Protein AF-A0A538G4B0-F1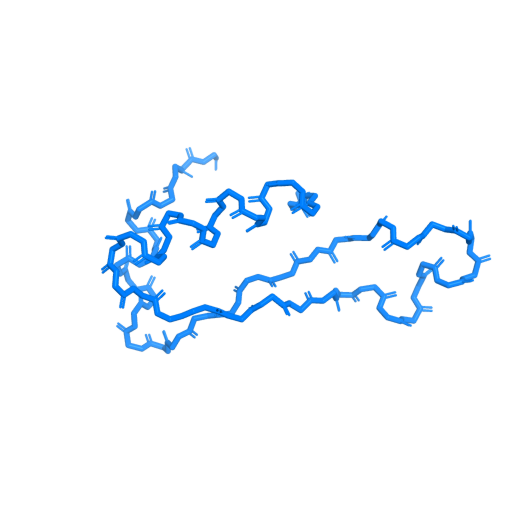 (afdb_monomer_lite)

pLDDT: mean 77.22, std 16.43, range [44.94, 94.62]

Structure (mmCIF, N/CA/C/O backbone):
data_AF-A0A538G4B0-F1
#
_entry.id   AF-A0A538G4B0-F1
#
loop_
_atom_site.group_PDB
_atom_site.id
_atom_site.type_symbol
_atom_site.label_atom_id
_atom_site.label_alt_id
_atom_site.label_comp_id
_atom_site.label_asym_id
_atom_site.label_entity_id
_atom_site.label_seq_id
_atom_site.pdbx_PDB_ins_code
_atom_site.Cartn_x
_atom_site.Cartn_y
_atom_site.Cartn_z
_atom_site.occupancy
_atom_site.B_iso_or_equiv
_atom_site.auth_seq_id
_atom_site.auth_comp_id
_atom_site.auth_asym_id
_atom_site.auth_atom_id
_atom_site.pdbx_PDB_model_num
ATOM 1 N N . MET A 1 1 ? -2.001 -0.317 -15.080 1.00 53.81 1 MET A N 1
ATOM 2 C CA . MET A 1 1 ? -0.890 -1.092 -14.479 1.00 53.81 1 MET A CA 1
ATOM 3 C C . MET A 1 1 ? 0.058 -0.069 -13.893 1.00 53.81 1 MET A C 1
ATOM 5 O O . MET A 1 1 ? 0.567 0.707 -14.694 1.00 53.81 1 MET A O 1
ATOM 9 N N . PRO A 1 2 ? 0.217 0.009 -12.562 1.00 60.28 2 PRO A N 1
ATOM 10 C CA . PRO A 1 2 ? 0.945 1.111 -11.956 1.00 60.28 2 PRO A CA 1
ATOM 11 C C . PRO A 1 2 ? 2.423 1.062 -12.355 1.00 60.28 2 PRO A C 1
ATOM 13 O O . PRO A 1 2 ? 3.067 0.011 -12.307 1.00 60.28 2 PRO A O 1
ATOM 16 N N . SER A 1 3 ? 2.933 2.209 -12.781 1.00 71.31 3 SER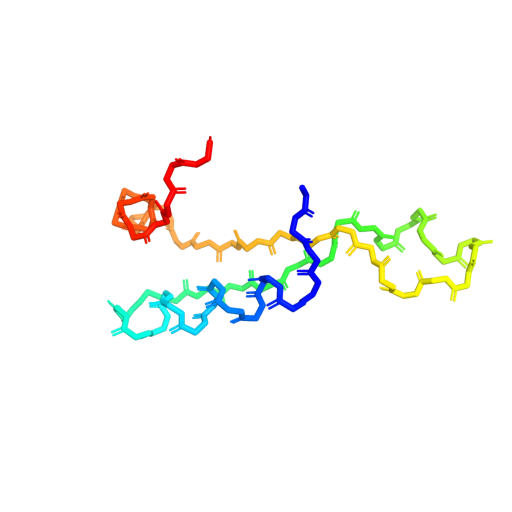 A N 1
ATOM 17 C CA . SER A 1 3 ? 4.354 2.501 -12.948 1.00 71.31 3 SER A CA 1
ATOM 18 C C . SER A 1 3 ? 5.045 2.630 -11.583 1.00 71.31 3 SER A C 1
ATOM 20 O O . SER A 1 3 ? 4.391 2.774 -10.550 1.00 71.31 3 SER A O 1
ATOM 22 N N . GLU A 1 4 ? 6.380 2.620 -11.548 1.00 74.38 4 GLU A N 1
ATOM 23 C CA . GLU A 1 4 ? 7.139 2.806 -10.297 1.00 74.38 4 GLU A CA 1
ATOM 24 C C . GLU A 1 4 ? 6.797 4.122 -9.573 1.00 74.38 4 GLU A C 1
ATOM 26 O O . GLU A 1 4 ? 6.770 4.166 -8.340 1.00 74.38 4 GLU A O 1
ATOM 31 N N . ALA A 1 5 ? 6.493 5.182 -10.329 1.00 80.12 5 ALA A N 1
ATOM 32 C CA . ALA A 1 5 ? 6.085 6.471 -9.779 1.00 80.12 5 ALA A CA 1
ATOM 33 C C . ALA A 1 5 ? 4.704 6.393 -9.108 1.00 80.12 5 ALA A C 1
ATOM 35 O O . ALA A 1 5 ? 4.543 6.843 -7.974 1.00 80.12 5 ALA A O 1
ATOM 36 N N . GLU A 1 6 ? 3.728 5.759 -9.764 1.00 81.00 6 GLU A N 1
ATOM 37 C CA . GLU A 1 6 ? 2.394 5.535 -9.191 1.00 81.00 6 GLU A CA 1
ATOM 38 C C . GLU A 1 6 ? 2.465 4.627 -7.960 1.00 81.00 6 GLU A C 1
ATOM 40 O O . GLU A 1 6 ? 1.836 4.910 -6.945 1.00 81.00 6 GLU A O 1
ATOM 45 N N . ALA A 1 7 ? 3.291 3.582 -7.994 1.00 83.56 7 ALA A N 1
ATOM 46 C CA . ALA A 1 7 ? 3.495 2.699 -6.851 1.00 83.56 7 ALA A CA 1
ATOM 47 C C . ALA A 1 7 ? 4.129 3.416 -5.656 1.00 83.56 7 ALA A C 1
ATOM 49 O O . ALA A 1 7 ? 3.722 3.187 -4.519 1.00 83.56 7 ALA A O 1
ATOM 50 N N . THR A 1 8 ? 5.080 4.317 -5.904 1.00 86.44 8 THR A N 1
ATOM 51 C CA . THR A 1 8 ? 5.656 5.165 -4.851 1.00 86.44 8 THR A CA 1
ATOM 52 C C . THR A 1 8 ? 4.579 6.050 -4.225 1.00 86.44 8 THR A C 1
ATOM 54 O O . THR A 1 8 ? 4.466 6.100 -3.003 1.00 86.44 8 THR A O 1
ATOM 57 N N . MET A 1 9 ? 3.734 6.679 -5.048 1.00 88.38 9 MET A N 1
ATOM 58 C CA . MET A 1 9 ? 2.635 7.525 -4.573 1.00 88.38 9 MET A CA 1
ATOM 59 C C . MET A 1 9 ? 1.614 6.734 -3.742 1.00 88.38 9 MET A C 1
ATOM 61 O O . MET A 1 9 ? 1.230 7.171 -2.657 1.00 88.38 9 MET A O 1
ATOM 65 N N . VAL A 1 10 ? 1.233 5.539 -4.202 1.00 88.94 10 VAL A N 1
ATOM 66 C CA . VAL A 1 10 ? 0.341 4.628 -3.470 1.00 88.94 10 VAL A CA 1
ATOM 67 C C . VAL A 1 10 ? 0.947 4.208 -2.131 1.00 88.94 10 VAL A C 1
ATOM 69 O O . VAL A 1 10 ? 0.249 4.210 -1.120 1.00 88.94 10 VAL A O 1
ATOM 72 N N . ARG A 1 11 ? 2.247 3.894 -2.079 1.00 90.06 11 ARG A N 1
ATOM 73 C CA . ARG A 1 11 ? 2.912 3.536 -0.815 1.00 90.06 11 ARG A CA 1
ATOM 74 C C . ARG A 1 11 ? 2.932 4.682 0.173 1.00 90.06 11 ARG A C 1
ATOM 76 O O . ARG A 1 11 ? 2.619 4.452 1.334 1.00 90.06 11 ARG A O 1
ATOM 83 N N . SER A 1 12 ? 3.249 5.894 -0.278 1.00 91.06 12 SER A N 1
ATOM 84 C CA . SER A 1 12 ? 3.216 7.073 0.590 1.00 91.06 12 SER A CA 1
ATOM 85 C C . SER A 1 12 ? 1.814 7.333 1.143 1.00 91.06 12 SER A C 1
ATOM 87 O O . SER A 1 12 ? 1.675 7.710 2.305 1.00 91.06 12 SER A O 1
ATOM 89 N N . LEU A 1 13 ? 0.768 7.088 0.347 1.00 92.12 13 LEU A N 1
ATOM 90 C CA . LEU A 1 13 ? -0.615 7.206 0.808 1.00 92.12 13 LEU A CA 1
ATOM 91 C C . LEU A 1 13 ? -0.943 6.167 1.890 1.00 92.12 13 LEU A C 1
ATOM 93 O O . LEU A 1 13 ? -1.446 6.532 2.951 1.00 92.12 13 LEU A O 1
ATOM 97 N N . LEU A 1 14 ? -0.612 4.895 1.652 1.00 92.25 14 LEU A N 1
ATOM 98 C CA . LEU A 1 14 ? -0.828 3.813 2.619 1.00 92.25 14 LEU A CA 1
ATOM 99 C C . LEU A 1 14 ? -0.041 4.049 3.915 1.00 92.25 14 LEU A C 1
ATOM 101 O O . LEU A 1 14 ? -0.599 3.924 5.003 1.00 92.25 14 LEU A O 1
ATOM 105 N N . GLU A 1 15 ? 1.214 4.481 3.806 1.00 93.19 15 GLU A N 1
ATOM 106 C CA . GLU A 1 15 ? 2.063 4.818 4.951 1.00 93.19 15 GLU A CA 1
ATOM 107 C C . GLU A 1 15 ? 1.472 5.968 5.778 1.00 93.19 15 GLU A C 1
ATOM 109 O O . GLU A 1 15 ? 1.427 5.881 7.004 1.00 93.19 15 GLU A O 1
ATOM 114 N N . SER A 1 16 ? 0.933 7.009 5.129 1.00 93.56 16 SER A N 1
ATOM 115 C CA . SER A 1 16 ? 0.271 8.124 5.826 1.00 93.56 16 SER A CA 1
ATOM 116 C C . SER A 1 16 ? -0.979 7.700 6.608 1.00 93.56 16 SER A C 1
ATOM 118 O O . SER A 1 16 ? -1.338 8.342 7.594 1.00 93.56 16 SER A O 1
ATOM 120 N N . ALA A 1 17 ? -1.610 6.594 6.202 1.00 91.44 17 ALA A N 1
ATOM 121 C CA . ALA A 1 17 ? -2.738 5.977 6.891 1.00 91.44 17 ALA A CA 1
ATOM 122 C C . ALA A 1 17 ? -2.311 4.909 7.919 1.00 91.44 17 ALA A C 1
ATOM 124 O O . ALA A 1 17 ? -3.168 4.279 8.537 1.00 91.44 17 ALA A O 1
ATOM 125 N N . GLY A 1 18 ? -1.005 4.693 8.111 1.00 92.94 18 GLY A N 1
ATOM 126 C CA . GLY A 1 18 ? -0.465 3.681 9.021 1.00 92.94 18 GLY A CA 1
ATOM 127 C C . GLY A 1 18 ? -0.539 2.248 8.488 1.00 92.94 18 GLY A C 1
ATOM 128 O O . GLY A 1 18 ? -0.358 1.310 9.261 1.00 92.94 18 GLY A O 1
ATOM 129 N N . ILE A 1 19 ? -0.794 2.067 7.190 1.00 94.62 19 ILE A N 1
ATOM 130 C CA . ILE A 1 19 ? -0.901 0.754 6.548 1.00 94.62 19 ILE A CA 1
ATOM 131 C C . ILE A 1 19 ? 0.469 0.339 6.012 1.00 94.62 19 ILE A C 1
ATOM 133 O O . ILE A 1 19 ? 1.054 0.984 5.137 1.00 94.62 19 ILE A O 1
ATOM 137 N N . GLU A 1 20 ? 0.972 -0.786 6.513 1.00 92.12 20 GLU A N 1
ATOM 138 C CA . GLU A 1 20 ? 2.233 -1.356 6.054 1.00 92.12 20 GLU A CA 1
ATOM 139 C C . GLU A 1 20 ? 2.080 -1.952 4.645 1.00 92.12 20 GLU A C 1
ATOM 141 O O . GLU A 1 20 ? 1.156 -2.722 4.370 1.00 92.12 20 GLU A O 1
ATOM 146 N N . SER A 1 21 ? 3.004 -1.611 3.740 1.00 90.94 21 SER A N 1
ATOM 147 C CA . SER A 1 21 ? 2.952 -2.062 2.348 1.00 90.94 21 SER A CA 1
ATOM 148 C C . SER A 1 21 ? 4.320 -2.427 1.765 1.00 90.94 21 SER A C 1
ATOM 150 O O . SER A 1 21 ? 5.331 -1.758 1.998 1.00 90.94 21 SER A O 1
ATOM 152 N N . THR A 1 22 ? 4.346 -3.490 0.957 1.00 89.81 22 THR A N 1
ATOM 153 C CA . THR A 1 22 ? 5.536 -3.989 0.251 1.00 89.81 22 THR A CA 1
ATOM 154 C C . THR A 1 22 ? 5.363 -3.848 -1.256 1.00 89.81 22 THR A C 1
ATOM 156 O O . THR A 1 22 ? 4.365 -4.296 -1.814 1.00 89.81 22 THR A O 1
ATOM 159 N N . GLN A 1 23 ? 6.358 -3.270 -1.930 1.00 85.75 23 GLN A N 1
ATOM 160 C CA . GLN A 1 23 ? 6.408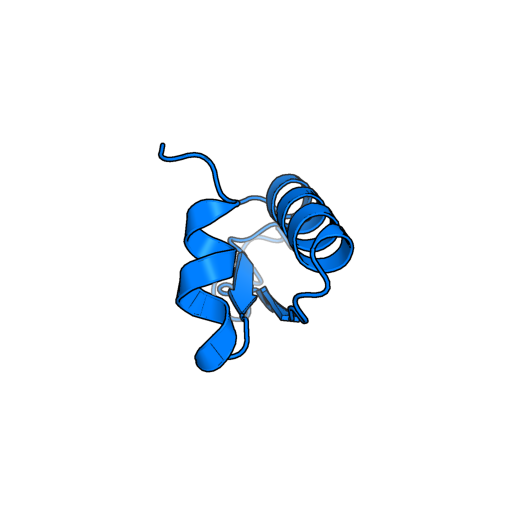 -3.228 -3.390 1.00 85.75 23 GLN A CA 1
ATOM 161 C C . GLN A 1 23 ? 7.073 -4.488 -3.938 1.00 85.75 23 GLN A C 1
ATOM 163 O O . GLN A 1 23 ? 8.148 -4.877 -3.477 1.00 85.75 23 GLN A O 1
ATOM 168 N N . ARG A 1 24 ? 6.475 -5.092 -4.961 1.00 82.44 24 ARG A N 1
ATOM 169 C CA . ARG A 1 24 ? 7.036 -6.239 -5.673 1.00 82.44 24 ARG A CA 1
ATOM 170 C C . ARG A 1 24 ? 6.952 -6.013 -7.175 1.00 82.44 24 ARG A C 1
ATOM 172 O O . ARG A 1 24 ? 5.875 -5.783 -7.705 1.00 82.44 24 ARG A O 1
ATOM 179 N N . SER A 1 25 ? 8.068 -6.124 -7.886 1.00 74.00 25 SER A N 1
ATOM 180 C CA . SER A 1 25 ? 8.046 -6.114 -9.352 1.00 74.00 25 SER A CA 1
ATOM 181 C C . SER A 1 25 ? 7.426 -7.410 -9.873 1.00 74.00 25 SER A C 1
ATOM 183 O O . SER A 1 25 ? 7.878 -8.502 -9.518 1.00 74.00 25 SER A O 1
ATOM 185 N N . THR A 1 26 ? 6.412 -7.312 -10.735 1.00 66.12 26 THR A N 1
ATOM 186 C CA . THR A 1 26 ? 5.769 -8.495 -11.340 1.00 66.12 26 THR A CA 1
ATOM 187 C C . THR A 1 26 ? 6.551 -9.036 -12.533 1.00 66.12 26 THR A C 1
ATOM 189 O O . THR A 1 26 ? 6.331 -10.162 -12.972 1.00 66.12 26 THR A O 1
ATOM 192 N N . SER A 1 27 ? 7.516 -8.263 -13.036 1.00 57.94 27 SER A N 1
ATOM 193 C CA . SER A 1 27 ? 8.241 -8.531 -14.279 1.00 57.94 27 SER A CA 1
ATOM 194 C C . SER A 1 27 ? 9.637 -9.146 -14.111 1.00 57.94 27 SER A C 1
ATOM 196 O O . SER A 1 27 ? 10.394 -9.132 -15.084 1.00 57.94 27 SER A O 1
ATOM 198 N N . PHE A 1 28 ? 9.990 -9.717 -12.946 1.00 52.56 28 PHE A N 1
ATOM 199 C CA . PHE A 1 28 ? 11.357 -10.218 -12.680 1.00 52.56 28 PHE A CA 1
ATOM 200 C C . PHE A 1 28 ? 11.883 -11.221 -13.738 1.00 52.56 28 PHE A C 1
ATOM 202 O O . PHE A 1 28 ? 13.089 -11.386 -13.869 1.00 52.56 28 PHE A O 1
ATOM 209 N N . GLY A 1 29 ? 11.012 -11.839 -14.551 1.00 48.81 29 GLY A N 1
ATOM 210 C CA . GLY A 1 29 ? 11.407 -12.685 -15.691 1.00 48.81 29 GLY A CA 1
ATOM 211 C C . GLY A 1 29 ? 11.120 -12.139 -17.101 1.00 48.81 29 GLY A C 1
ATOM 212 O O . GLY A 1 29 ? 11.711 -12.632 -18.055 1.00 48.81 29 GLY A O 1
ATOM 213 N N . ALA A 1 30 ? 10.240 -11.146 -17.271 1.00 51.44 30 ALA A N 1
ATOM 214 C CA . ALA A 1 30 ? 9.757 -10.728 -18.598 1.00 51.44 30 ALA A CA 1
ATOM 215 C C . ALA A 1 30 ? 10.426 -9.445 -19.133 1.00 51.44 30 ALA A C 1
ATOM 217 O O . ALA A 1 30 ? 10.559 -9.285 -20.344 1.00 51.44 30 ALA A O 1
ATOM 218 N N . GLY A 1 31 ? 10.875 -8.543 -18.248 1.00 44.94 31 GLY A N 1
ATOM 219 C CA . GLY A 1 31 ? 11.494 -7.258 -18.628 1.00 44.94 31 GLY A CA 1
ATOM 220 C C . GLY A 1 31 ? 13.013 -7.309 -18.829 1.00 44.94 31 GLY A C 1
ATOM 221 O O . GLY A 1 31 ? 13.564 -6.525 -19.602 1.00 44.94 31 GLY A O 1
ATOM 222 N N . ALA A 1 32 ? 13.696 -8.278 -18.208 1.00 48.38 32 ALA A N 1
ATOM 223 C CA . ALA A 1 32 ? 15.149 -8.439 -18.319 1.00 48.38 32 ALA A CA 1
ATOM 224 C C . ALA A 1 32 ? 15.619 -8.747 -19.757 1.00 48.38 32 ALA A C 1
ATOM 226 O O . ALA A 1 32 ? 16.755 -8.443 -20.111 1.00 48.38 32 ALA A O 1
ATOM 227 N N . ALA A 1 33 ? 14.739 -9.292 -20.605 1.00 50.75 33 ALA A N 1
ATOM 228 C CA . ALA A 1 33 ? 15.030 -9.588 -22.007 1.00 50.75 33 ALA A CA 1
ATOM 229 C C . ALA A 1 33 ? 15.043 -8.345 -22.924 1.00 50.75 33 ALA A C 1
ATOM 231 O O . ALA A 1 33 ? 15.549 -8.428 -24.040 1.00 50.75 33 ALA A O 1
ATOM 232 N N . LEU A 1 34 ? 14.499 -7.203 -22.478 1.00 51.56 34 LEU A N 1
ATOM 233 C CA . LEU A 1 34 ? 14.329 -5.992 -23.298 1.00 51.56 34 LEU A CA 1
ATOM 234 C C . LEU A 1 34 ? 15.023 -4.744 -22.721 1.00 51.56 34 LEU A C 1
ATOM 236 O O . LEU A 1 34 ? 14.835 -3.647 -23.237 1.00 51.56 34 LEU A O 1
ATOM 240 N N . GLY A 1 35 ? 15.830 -4.886 -21.664 1.00 47.91 35 GLY A N 1
ATOM 241 C CA . GLY A 1 35 ? 16.634 -3.786 -21.108 1.00 47.91 35 GLY A CA 1
ATOM 242 C C . GLY A 1 35 ? 15.849 -2.706 -20.349 1.00 47.91 35 GLY A C 1
ATOM 243 O O . GLY A 1 35 ? 16.452 -1.741 -19.887 1.00 47.91 35 GLY A O 1
ATOM 244 N N . SER A 1 36 ? 14.532 -2.864 -20.172 1.00 50.53 36 SER A N 1
ATOM 245 C CA . SER A 1 36 ? 13.715 -1.987 -19.326 1.00 50.53 36 SER A CA 1
ATOM 246 C C . SER A 1 36 ? 13.546 -2.608 -17.940 1.00 50.53 36 SER A C 1
ATOM 248 O O . SER A 1 36 ? 12.836 -3.600 -17.777 1.00 50.53 36 SER A O 1
ATOM 250 N N . MET A 1 37 ? 14.177 -2.001 -16.930 1.00 53.94 37 MET A N 1
ATOM 251 C CA . MET A 1 37 ? 13.895 -2.276 -15.511 1.00 53.94 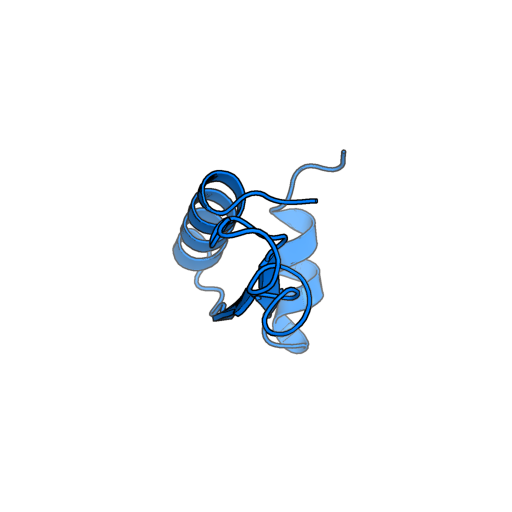37 MET A CA 1
ATOM 252 C C . MET A 1 37 ? 12.507 -1.759 -15.085 1.00 53.94 37 MET A C 1
ATOM 254 O O . MET A 1 37 ? 11.993 -2.178 -14.055 1.00 53.94 37 MET A O 1
ATOM 258 N N . SER A 1 38 ? 11.875 -0.895 -15.892 1.00 57.53 38 SER A N 1
ATOM 259 C CA . SER A 1 38 ? 10.540 -0.355 -15.635 1.00 57.53 38 SER A CA 1
ATOM 260 C C . SER A 1 38 ? 9.488 -1.343 -16.133 1.00 57.53 38 SER A C 1
ATOM 262 O O . SER A 1 38 ? 9.127 -1.368 -17.313 1.00 57.53 38 SER A O 1
ATOM 264 N N . GLY A 1 39 ? 9.061 -2.229 -15.239 1.00 62.53 39 GLY A N 1
ATOM 265 C CA . GLY A 1 39 ? 7.948 -3.142 -15.463 1.00 62.53 39 GLY A CA 1
ATOM 266 C C . GLY A 1 39 ? 6.805 -2.875 -14.487 1.00 62.53 39 GLY A C 1
ATOM 267 O O . GLY A 1 39 ? 6.972 -2.110 -13.538 1.00 62.53 39 GLY A O 1
ATOM 268 N N . PRO A 1 40 ? 5.640 -3.502 -14.704 1.00 67.56 40 PRO A N 1
ATOM 269 C CA . PRO A 1 40 ? 4.536 -3.427 -13.761 1.00 67.56 40 PRO A CA 1
ATOM 270 C C . PRO A 1 40 ? 4.974 -3.857 -12.353 1.00 67.56 40 PRO A C 1
ATOM 272 O O . PRO A 1 40 ? 5.791 -4.767 -12.169 1.00 67.56 40 PRO A O 1
ATOM 275 N N . VAL A 1 41 ? 4.423 -3.179 -11.352 1.00 77.94 41 VAL A N 1
ATOM 276 C CA . VAL A 1 41 ? 4.699 -3.427 -9.935 1.00 77.94 41 VAL A CA 1
ATOM 277 C C . VAL A 1 41 ? 3.396 -3.677 -9.182 1.00 77.94 41 VAL A C 1
ATOM 279 O O . VAL A 1 41 ? 2.338 -3.167 -9.535 1.00 77.94 41 VAL A O 1
ATOM 282 N N . GLU A 1 42 ? 3.480 -4.486 -8.140 1.00 84.81 42 GLU A N 1
ATOM 283 C CA . GLU A 1 42 ? 2.400 -4.804 -7.217 1.00 84.81 42 GLU A CA 1
ATOM 284 C C . GLU A 1 42 ? 2.686 -4.180 -5.855 1.00 84.81 42 GLU A C 1
ATOM 286 O O . GLU A 1 42 ? 3.826 -4.178 -5.383 1.00 84.81 42 GLU A O 1
ATOM 291 N N . ILE A 1 43 ? 1.630 -3.676 -5.217 1.00 87.25 43 ILE A N 1
ATOM 292 C CA . ILE A 1 43 ? 1.643 -3.247 -3.821 1.00 87.25 43 ILE A CA 1
ATOM 293 C C . ILE A 1 43 ? 0.909 -4.305 -3.005 1.00 87.25 43 ILE A C 1
ATOM 295 O O . ILE A 1 43 ? -0.268 -4.578 -3.228 1.00 87.25 43 ILE A O 1
ATOM 299 N N . LEU A 1 44 ? 1.622 -4.907 -2.064 1.00 90.81 44 LEU A N 1
ATOM 300 C CA . LEU A 1 44 ? 1.113 -5.919 -1.150 1.00 90.81 44 LEU A CA 1
ATOM 301 C C . LEU A 1 44 ? 0.857 -5.261 0.204 1.00 90.81 44 LEU A C 1
ATOM 303 O O . LEU A 1 44 ? 1.745 -4.596 0.733 1.00 90.81 44 LEU A O 1
ATOM 307 N N . VAL A 1 45 ? -0.327 -5.478 0.767 1.00 93.50 45 VAL A N 1
ATOM 308 C CA . VAL A 1 45 ? -0.705 -5.063 2.128 1.00 93.50 45 VAL A CA 1
ATOM 309 C C . VAL A 1 45 ? -1.069 -6.289 2.956 1.00 93.50 45 VAL A C 1
ATOM 311 O O . VAL A 1 45 ? -1.269 -7.382 2.412 1.00 93.50 45 VAL A O 1
ATOM 314 N N . ARG A 1 46 ? -1.175 -6.124 4.275 1.00 92.50 46 ARG A N 1
ATOM 315 C CA . ARG A 1 46 ? -1.731 -7.174 5.132 1.00 92.50 46 ARG A CA 1
ATOM 316 C C . ARG A 1 46 ? -3.200 -7.403 4.782 1.00 92.50 46 ARG A C 1
ATOM 318 O O . ARG A 1 46 ? -3.920 -6.474 4.430 1.00 92.50 46 ARG A O 1
ATOM 325 N N . ALA A 1 47 ? -3.653 -8.650 4.893 1.00 92.56 47 ALA A N 1
ATOM 326 C CA . ALA A 1 47 ? -5.027 -9.012 4.540 1.00 92.56 47 ALA A CA 1
ATOM 327 C C . ALA A 1 47 ? -6.070 -8.258 5.386 1.00 92.56 47 ALA A C 1
ATOM 329 O O . ALA A 1 47 ? -7.130 -7.906 4.876 1.00 92.56 47 ALA A O 1
ATOM 330 N N . GLU A 1 48 ? -5.744 -7.984 6.651 1.00 94.00 48 GLU A N 1
ATOM 331 C CA . GLU A 1 48 ? -6.562 -7.193 7.580 1.00 94.00 48 GLU A CA 1
ATOM 332 C C . GLU A 1 48 ? -6.771 -5.743 7.120 1.00 94.00 48 GLU A C 1
ATOM 334 O O . GLU A 1 48 ? -7.860 -5.199 7.289 1.00 94.00 48 GLU A O 1
ATOM 339 N N . ASP A 1 49 ? -5.782 -5.162 6.441 1.00 93.25 49 ASP A N 1
ATOM 340 C CA . ASP A 1 49 ? -5.807 -3.768 5.993 1.00 93.25 49 ASP A CA 1
ATOM 341 C C . ASP A 1 49 ? -6.374 -3.603 4.578 1.00 93.25 49 ASP A C 1
ATOM 343 O O . ASP A 1 49 ? -6.530 -2.482 4.097 1.00 93.25 49 ASP A O 1
ATOM 347 N N . LEU A 1 50 ? -6.715 -4.698 3.887 1.00 90.25 50 LEU A N 1
ATOM 348 C CA . LEU A 1 50 ? -7.153 -4.661 2.487 1.00 90.25 50 LEU A CA 1
ATOM 349 C C . LEU A 1 50 ? -8.400 -3.789 2.278 1.00 90.25 50 LEU A C 1
ATOM 351 O O . LEU A 1 50 ? -8.516 -3.119 1.253 1.00 90.25 50 LEU A O 1
ATOM 355 N N . GLY A 1 51 ? -9.335 -3.803 3.231 1.00 90.88 51 GLY A N 1
ATOM 356 C CA . GLY A 1 51 ? -10.536 -2.965 3.179 1.00 90.88 51 GLY A CA 1
ATOM 357 C C . GLY A 1 51 ? -10.183 -1.480 3.219 1.00 90.88 51 GLY A C 1
ATOM 358 O O . GLY A 1 51 ? -10.510 -0.748 2.289 1.00 90.88 51 GLY A O 1
ATOM 359 N N . ALA A 1 52 ? -9.432 -1.072 4.244 1.00 90.12 52 ALA A N 1
ATOM 360 C CA . ALA A 1 52 ? -8.989 0.309 4.424 1.00 90.12 52 ALA A CA 1
ATOM 361 C C . ALA A 1 52 ? -8.102 0.786 3.262 1.00 90.12 52 ALA A C 1
ATOM 363 O O . ALA A 1 52 ? -8.285 1.883 2.741 1.00 90.12 52 ALA A O 1
ATOM 364 N N . ALA A 1 53 ? -7.188 -0.064 2.788 1.00 90.00 53 ALA A N 1
ATOM 365 C CA . ALA A 1 53 ? -6.336 0.237 1.644 1.00 90.00 53 ALA A CA 1
ATOM 366 C C . ALA A 1 5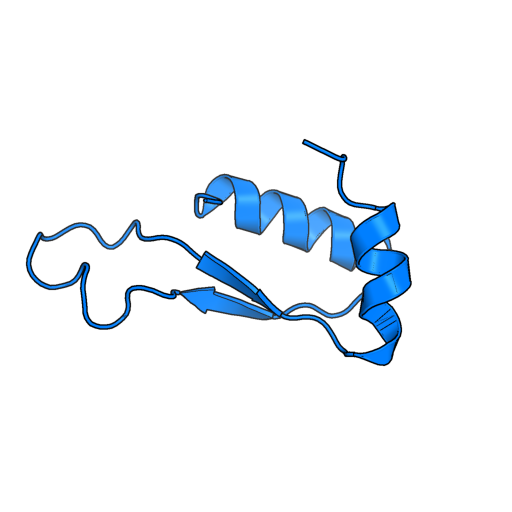3 ? -7.151 0.510 0.368 1.00 90.00 53 ALA A C 1
ATOM 368 O O . ALA A 1 53 ? -6.814 1.416 -0.390 1.00 90.00 53 ALA A O 1
ATOM 369 N N . ARG A 1 54 ? -8.239 -0.237 0.128 1.00 88.81 54 ARG A N 1
ATOM 370 C CA . ARG A 1 54 ? -9.119 -0.020 -1.034 1.00 88.81 54 ARG A CA 1
ATOM 371 C C . ARG A 1 54 ? -9.941 1.258 -0.930 1.00 88.81 54 ARG A C 1
ATOM 373 O O . ARG A 1 54 ? -10.223 1.845 -1.964 1.00 88.81 54 ARG A O 1
ATOM 380 N N . GLU A 1 55 ? -10.321 1.676 0.273 1.00 90.19 55 GLU A N 1
ATOM 381 C CA . GLU A 1 55 ? -11.055 2.933 0.486 1.00 90.19 55 GLU A CA 1
ATOM 382 C C . GLU A 1 55 ? -10.181 4.173 0.255 1.00 90.19 55 GLU A C 1
ATOM 384 O O . GLU A 1 55 ? -10.686 5.216 -0.154 1.00 90.19 55 GLU A O 1
ATOM 389 N N . LEU A 1 56 ? -8.871 4.060 0.494 1.00 87.00 56 LEU A N 1
ATOM 390 C CA . LEU A 1 56 ? -7.911 5.144 0.264 1.00 87.00 56 LEU A CA 1
ATOM 391 C C . LEU A 1 56 ? -7.566 5.331 -1.214 1.00 87.00 56 LEU A C 1
ATOM 393 O O . LEU A 1 56 ? -7.180 6.425 -1.626 1.00 87.00 56 LEU A O 1
ATOM 397 N N . LEU A 1 57 ? -7.665 4.268 -2.009 1.00 84.06 57 LEU A N 1
ATOM 398 C CA . LEU A 1 57 ? -7.339 4.318 -3.425 1.00 84.06 57 LEU A CA 1
ATOM 399 C C . LEU A 1 57 ? -8.521 4.889 -4.223 1.00 84.06 57 LEU A C 1
ATOM 401 O O . LEU A 1 57 ? -9.657 4.452 -4.028 1.00 84.06 57 LEU A O 1
ATOM 405 N N . PRO A 1 58 ? -8.282 5.844 -5.140 1.00 72.44 58 PRO A N 1
ATOM 406 C CA . PRO A 1 58 ? -9.330 6.320 -6.029 1.00 72.44 58 PRO A CA 1
ATOM 407 C C . PRO A 1 58 ? -9.853 5.158 -6.885 1.00 72.44 58 PRO A C 1
ATOM 409 O O . PRO A 1 58 ? -9.079 4.340 -7.382 1.00 72.44 58 PRO A O 1
ATOM 412 N N . ALA A 1 59 ? -11.176 5.079 -7.037 1.00 61.47 59 ALA A N 1
ATOM 413 C CA . ALA A 1 59 ? -11.805 4.153 -7.967 1.00 61.47 59 ALA A CA 1
ATOM 414 C C . ALA A 1 59 ? -11.620 4.693 -9.394 1.00 61.47 59 ALA A C 1
ATOM 416 O O . ALA A 1 59 ? -12.343 5.606 -9.790 1.00 61.47 59 ALA A O 1
ATOM 417 N N . ASP A 1 60 ? -10.633 4.166 -10.118 1.00 54.59 60 ASP A N 1
ATOM 418 C CA . ASP A 1 60 ? -10.573 4.248 -11.587 1.00 54.59 60 ASP A CA 1
ATOM 419 C C . ASP A 1 60 ? -11.524 3.223 -12.227 1.00 54.59 60 ASP A C 1
ATOM 421 O O . ASP A 1 60 ?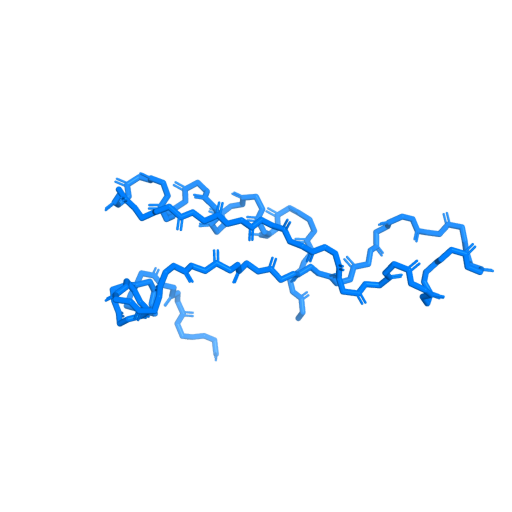 -11.527 2.047 -11.780 1.00 54.59 60 ASP A O 1
#

Foldseek 3Di:
DDWPVNVVVLCVLCVVVVWDKDKDFPCPPPCVVPPDPTGDIDIDTPPVCPVVSVVSDDDD

Radius of gyration: 12.72 Å; chains: 1; bounding box: 28×21×32 Å

Secondary structure (DSSP, 8-state):
---HHHHHHHHHHHHHTT--EEEEETTTTTTTTTT-----EEEEE-GGGHHHHHHHS---

Sequence (60 aa):
MPSEAEATMVRSLLESAGIESTQRSTSFGAGAALGSMSGPVEILVRAEDLGAARELLPAD